Protein AF-A0A9P3B0F8-F1 (afdb_monomer_lite)

Radius of gyration: 17.4 Å; chains: 1; bounding box: 37×39×56 Å

pLDDT: mean 75.74, std 16.58, range [37.84, 89.25]

Secondary structure (DSSP, 8-state):
----TT---HHHHHHHHHHHHHHGGG--HHHHHHHHHHHTS-HHHHHHHHTTSS----HHHHHHHHHHHHHHS-S--------------

Structure (mmCIF, N/CA/C/O backbone):
data_AF-A0A9P3B0F8-F1
#
_entry.id   AF-A0A9P3B0F8-F1
#
loop_
_atom_site.group_PDB
_atom_site.id
_atom_site.type_symbol
_atom_site.label_atom_id
_atom_site.label_alt_id
_atom_site.label_comp_id
_atom_site.label_asym_id
_atom_site.label_entity_id
_atom_site.label_seq_id
_atom_site.pdbx_PDB_ins_code
_atom_site.Cartn_x
_atom_site.Cartn_y
_atom_site.Ca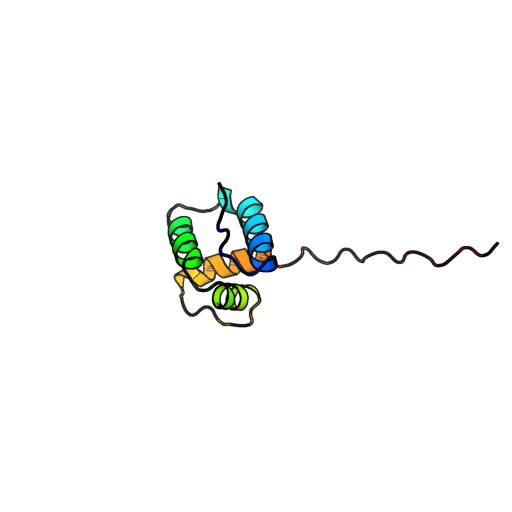rtn_z
_atom_site.occupancy
_atom_site.B_iso_or_equiv
_atom_site.auth_seq_id
_atom_site.auth_comp_id
_atom_site.auth_asym_id
_atom_site.auth_atom_id
_atom_site.pdbx_PDB_model_num
ATOM 1 N N . MET A 1 1 ? -6.625 -16.432 11.157 1.00 37.84 1 MET A N 1
ATOM 2 C CA . MET A 1 1 ? -6.717 -15.671 9.896 1.00 37.84 1 MET A CA 1
ATOM 3 C C . MET A 1 1 ? -5.807 -14.439 10.032 1.00 37.84 1 MET A C 1
ATOM 5 O O . MET A 1 1 ? -6.310 -13.361 10.255 1.00 37.84 1 MET A O 1
ATOM 9 N N . ARG A 1 2 ? -4.482 -14.505 10.218 1.00 41.72 2 ARG A N 1
ATOM 10 C CA . ARG A 1 2 ? -3.381 -15.089 9.422 1.00 41.72 2 ARG A CA 1
ATOM 11 C C . ARG A 1 2 ? -3.274 -14.520 8.001 1.00 41.72 2 ARG A C 1
ATOM 13 O O . ARG A 1 2 ? -2.998 -15.261 7.064 1.00 41.72 2 ARG A O 1
ATOM 20 N N . TRP A 1 3 ? -3.555 -13.227 7.857 1.00 54.44 3 TRP A N 1
ATOM 21 C CA . TRP A 1 3 ? -3.280 -12.488 6.630 1.00 54.44 3 TRP A CA 1
ATOM 22 C C . TRP A 1 3 ? -1.782 -12.619 6.305 1.00 54.44 3 TRP A C 1
ATOM 24 O O . TRP A 1 3 ? -0.929 -12.248 7.100 1.00 54.44 3 TRP A O 1
ATOM 34 N N . GLN A 1 4 ? -1.514 -13.328 5.204 1.00 49.31 4 GLN A N 1
ATOM 35 C CA . GLN A 1 4 ? -0.253 -13.438 4.467 1.00 49.31 4 GLN A CA 1
ATOM 36 C C . GLN A 1 4 ? 1.037 -13.489 5.319 1.00 49.31 4 GLN A C 1
ATOM 38 O O . GLN A 1 4 ? 1.863 -12.590 5.251 1.00 49.31 4 GLN A O 1
ATOM 43 N N . CYS A 1 5 ? 1.324 -14.614 5.994 1.00 43.91 5 CYS A N 1
ATOM 44 C CA . CYS A 1 5 ? 2.670 -14.929 6.530 1.00 43.91 5 CYS A CA 1
ATOM 45 C C . CYS A 1 5 ? 3.780 -15.048 5.445 1.00 43.91 5 CYS A C 1
ATOM 47 O O . CYS A 1 5 ? 4.763 -15.759 5.648 1.00 43.91 5 CYS A O 1
ATOM 49 N N . ARG A 1 6 ? 3.593 -14.445 4.267 1.00 52.88 6 ARG A N 1
ATOM 50 C CA . ARG A 1 6 ? 4.515 -14.455 3.129 1.00 52.88 6 ARG A CA 1
ATOM 51 C C . ARG A 1 6 ? 5.008 -13.069 2.728 1.00 52.88 6 ARG A C 1
ATOM 53 O O . ARG A 1 6 ? 5.904 -13.016 1.896 1.00 52.88 6 ARG A O 1
ATOM 60 N N . ARG A 1 7 ? 4.476 -11.992 3.314 1.00 59.66 7 ARG A N 1
ATOM 61 C CA . ARG A 1 7 ? 5.027 -10.660 3.095 1.00 59.66 7 ARG A CA 1
ATOM 62 C C . ARG A 1 7 ? 6.311 -10.506 3.881 1.00 59.66 7 ARG A C 1
ATOM 64 O O . ARG A 1 7 ? 6.336 -10.633 5.098 1.00 59.66 7 ARG A O 1
ATOM 71 N N . ALA A 1 8 ? 7.406 -10.335 3.150 1.00 64.19 8 ALA A N 1
ATOM 72 C CA . ALA A 1 8 ? 8.745 -10.244 3.723 1.00 64.19 8 ALA A CA 1
ATOM 73 C C . ALA A 1 8 ? 9.046 -8.861 4.339 1.00 64.19 8 ALA A C 1
ATOM 75 O O . ALA A 1 8 ? 10.077 -8.705 4.990 1.00 64.19 8 ALA A O 1
ATOM 76 N N . LEU A 1 9 ? 8.168 -7.870 4.132 1.00 76.44 9 LEU A N 1
ATOM 77 C CA . LEU A 1 9 ? 8.361 -6.465 4.499 1.00 76.44 9 LEU A CA 1
ATOM 78 C C . LEU A 1 9 ? 7.304 -6.006 5.507 1.00 76.44 9 LEU A C 1
ATOM 80 O O . LEU A 1 9 ? 6.134 -5.846 5.161 1.00 76.44 9 LEU A O 1
ATOM 84 N N . LEU A 1 10 ? 7.754 -5.724 6.731 1.00 80.81 10 LEU A N 1
ATOM 85 C CA . LEU A 1 10 ? 6.914 -5.216 7.817 1.00 80.81 10 LEU A CA 1
ATOM 86 C C . LEU A 1 10 ? 6.310 -3.847 7.473 1.00 80.81 10 LEU A C 1
ATOM 88 O O . LEU A 1 10 ? 5.167 -3.561 7.815 1.00 80.81 10 LEU A O 1
ATOM 92 N N . GLU A 1 11 ? 7.070 -3.002 6.781 1.00 82.25 11 GLU A N 1
ATOM 93 C CA . GLU A 1 11 ? 6.648 -1.669 6.361 1.00 82.25 11 GLU A CA 1
ATOM 94 C C . GLU A 1 11 ? 5.447 -1.734 5.417 1.00 82.25 11 GLU A C 1
ATOM 96 O O . GLU A 1 11 ? 4.501 -0.958 5.554 1.00 82.25 11 GLU A O 1
ATOM 101 N N . LEU A 1 12 ? 5.457 -2.697 4.493 1.00 82.81 12 LEU A N 1
ATOM 102 C CA . LEU A 1 12 ? 4.348 -2.922 3.578 1.00 82.81 12 LEU A CA 1
ATOM 103 C C . LEU A 1 12 ? 3.097 -3.352 4.352 1.00 82.81 12 LEU A C 1
ATOM 105 O O . LEU A 1 12 ? 2.027 -2.784 4.132 1.00 82.81 12 LEU A O 1
ATOM 109 N N . ASP A 1 13 ? 3.238 -4.299 5.282 1.00 83.75 13 ASP A N 1
ATOM 110 C CA . ASP A 1 13 ? 2.130 -4.774 6.116 1.00 83.75 13 ASP A CA 1
ATOM 111 C C . ASP A 1 13 ? 1.498 -3.643 6.944 1.00 83.75 13 ASP A C 1
ATOM 113 O O . ASP A 1 13 ? 0.274 -3.506 6.948 1.00 83.75 13 ASP A O 1
ATOM 117 N N . LEU A 1 14 ? 2.308 -2.773 7.558 1.00 83.94 14 LEU A N 1
ATOM 118 C CA . LEU A 1 14 ? 1.819 -1.621 8.327 1.00 83.94 14 LEU A CA 1
ATOM 119 C C . LEU A 1 14 ? 1.032 -0.624 7.464 1.00 83.94 14 LEU A C 1
ATOM 121 O O . LEU A 1 14 ? -0.006 -0.115 7.889 1.00 83.94 14 LEU A O 1
ATOM 125 N N . VAL A 1 15 ? 1.509 -0.329 6.251 1.00 85.31 15 VAL A N 1
ATOM 126 C CA . VAL A 1 15 ? 0.800 0.574 5.328 1.00 85.31 15 VAL A CA 1
ATOM 127 C C . VAL A 1 15 ? -0.544 -0.017 4.918 1.00 85.31 15 VAL A C 1
ATOM 129 O O . VAL A 1 15 ? -1.545 0.696 4.869 1.00 85.31 15 VAL A O 1
ATOM 132 N N . LEU A 1 16 ? -0.589 -1.321 4.654 1.00 85.19 16 LEU A N 1
ATOM 133 C CA . LEU A 1 16 ? -1.814 -2.005 4.254 1.00 85.19 16 LEU A CA 1
ATOM 134 C C . LEU A 1 16 ? -2.826 -2.097 5.384 1.00 85.19 16 LEU A C 1
ATOM 136 O O . LEU A 1 16 ? -4.010 -1.913 5.130 1.00 85.19 16 LEU A O 1
ATOM 140 N N . GLU A 1 17 ? -2.375 -2.356 6.609 1.00 84.75 17 GLU A N 1
ATOM 141 C CA . GLU A 1 17 ? -3.231 -2.346 7.793 1.00 84.75 17 GLU A CA 1
ATOM 142 C C . GLU A 1 17 ? -3.886 -0.968 7.963 1.00 84.75 17 GLU A C 1
ATOM 144 O O . GLU A 1 17 ? -5.112 -0.869 7.999 1.00 84.75 17 GLU A O 1
ATOM 149 N N . ARG A 1 18 ? -3.096 0.115 7.908 1.00 85.56 18 ARG A N 1
ATOM 150 C CA . ARG A 1 18 ? -3.613 1.497 7.969 1.00 85.56 18 ARG A CA 1
ATOM 151 C C . ARG A 1 18 ? -4.550 1.822 6.808 1.00 85.56 18 ARG A C 1
ATOM 153 O O . ARG A 1 18 ? -5.547 2.520 6.992 1.00 85.56 18 ARG A O 1
ATOM 160 N N . PHE A 1 19 ? -4.226 1.346 5.608 1.00 86.81 19 PHE A N 1
ATOM 161 C CA . PHE A 1 19 ? -5.069 1.517 4.431 1.00 86.81 19 PHE A CA 1
ATOM 162 C C . PHE A 1 19 ? -6.415 0.815 4.612 1.00 86.81 19 PHE A C 1
ATOM 164 O O . PHE A 1 19 ? -7.450 1.429 4.362 1.00 86.81 19 PHE A O 1
ATOM 171 N N . LEU A 1 20 ? -6.421 -0.432 5.085 1.00 85.25 20 LEU A N 1
ATOM 172 C CA . LEU A 1 20 ? -7.653 -1.159 5.353 1.00 85.25 20 LEU A CA 1
ATOM 173 C C . LEU A 1 20 ? -8.504 -0.438 6.396 1.00 85.25 20 LEU A C 1
ATOM 175 O O . LEU A 1 20 ? -9.671 -0.175 6.145 1.00 85.25 20 LEU A O 1
ATOM 179 N N . GLU A 1 21 ? -7.932 -0.045 7.530 1.00 85.44 21 GLU A N 1
ATOM 180 C CA . GLU A 1 21 ? -8.698 0.631 8.583 1.00 85.44 21 GLU A CA 1
ATOM 181 C C . GLU A 1 21 ? -9.381 1.923 8.105 1.00 85.44 21 GLU A C 1
ATOM 183 O O . GLU A 1 21 ? -10.442 2.290 8.605 1.00 85.44 21 GLU A O 1
ATOM 188 N N . ARG A 1 22 ? -8.785 2.627 7.135 1.00 85.06 22 ARG A N 1
ATOM 189 C CA . ARG A 1 22 ? -9.273 3.931 6.656 1.00 85.06 22 ARG A CA 1
ATOM 190 C C . ARG A 1 22 ? -10.138 3.847 5.404 1.00 85.06 22 ARG A C 1
ATOM 192 O O . ARG A 1 22 ? -11.035 4.672 5.218 1.00 85.06 22 ARG A O 1
ATOM 199 N N . HIS A 1 23 ? -9.830 2.905 4.520 1.00 83.62 23 HIS A N 1
ATOM 200 C CA . HIS A 1 23 ? -10.397 2.843 3.177 1.00 83.62 23 HIS A CA 1
ATOM 201 C C . HIS A 1 23 ? -11.183 1.564 2.910 1.00 83.62 23 HIS A C 1
ATOM 203 O O . HIS A 1 23 ? -11.958 1.578 1.962 1.00 83.62 23 HIS A O 1
ATOM 209 N N . PHE A 1 24 ? -11.065 0.503 3.718 1.00 81.81 24 PHE A N 1
ATOM 210 C CA . PHE A 1 24 ? -11.769 -0.762 3.465 1.00 81.81 24 PHE A CA 1
ATOM 211 C C . PHE A 1 24 ? -13.287 -0.579 3.372 1.00 81.81 24 PHE A C 1
ATOM 213 O O . PHE A 1 24 ? -13.887 -1.048 2.413 1.00 81.81 24 PHE A O 1
ATOM 220 N N . ASP A 1 25 ? -13.889 0.204 4.273 1.00 82.94 25 ASP A N 1
ATOM 221 C CA . ASP A 1 25 ? -15.330 0.516 4.241 1.00 82.94 25 ASP A CA 1
ATOM 222 C C . ASP A 1 25 ? -15.754 1.388 3.044 1.00 82.94 25 ASP A C 1
ATOM 224 O O . ASP A 1 25 ? -16.943 1.573 2.786 1.00 82.94 25 ASP A O 1
ATOM 228 N N . ARG A 1 26 ? -14.788 1.974 2.328 1.00 82.62 26 ARG A N 1
ATOM 229 C CA . ARG A 1 26 ? -15.005 2.846 1.165 1.00 82.62 26 ARG A CA 1
ATOM 230 C C . ARG A 1 26 ? -14.689 2.158 -0.161 1.00 82.62 26 ARG A C 1
ATOM 232 O O . ARG A 1 26 ? -14.906 2.778 -1.200 1.00 82.62 26 ARG A O 1
ATOM 239 N N . LEU A 1 27 ? -14.146 0.939 -0.133 1.00 83.81 27 LEU A N 1
ATOM 240 C CA . LEU A 1 27 ? -13.820 0.196 -1.343 1.00 83.81 27 LEU A CA 1
ATOM 241 C C . LEU A 1 27 ? -15.083 -0.417 -1.941 1.00 83.81 27 LEU A C 1
ATOM 243 O O . LEU A 1 27 ? -15.843 -1.101 -1.262 1.00 83.81 27 LEU A O 1
ATOM 247 N N . ASP A 1 28 ? -15.265 -0.195 -3.237 1.00 87.50 28 ASP A N 1
ATOM 248 C CA . ASP A 1 28 ? -16.270 -0.893 -4.033 1.00 87.50 28 ASP A CA 1
ATOM 249 C C . ASP A 1 28 ? -15.773 -2.293 -4.440 1.00 87.50 28 ASP A C 1
ATOM 251 O O . ASP A 1 28 ? -14.561 -2.539 -4.502 1.00 87.50 28 ASP A O 1
ATOM 255 N N . ASP A 1 29 ? -16.688 -3.198 -4.794 1.00 87.69 29 ASP A N 1
ATOM 256 C CA . ASP A 1 29 ? -16.364 -4.561 -5.245 1.00 87.69 29 ASP A CA 1
ATOM 257 C C . ASP A 1 29 ? -15.337 -4.564 -6.389 1.00 87.69 29 ASP A C 1
ATOM 259 O O . ASP A 1 29 ? -14.415 -5.383 -6.424 1.00 87.69 29 ASP A O 1
ATOM 263 N N . SER A 1 30 ? -15.433 -3.590 -7.299 1.00 87.19 30 SER A N 1
ATOM 264 C CA . SER A 1 30 ? -14.479 -3.442 -8.404 1.00 87.19 30 SER A CA 1
ATOM 265 C C . SER A 1 30 ? -13.063 -3.129 -7.907 1.00 87.19 30 SER A C 1
ATOM 267 O O . SER A 1 30 ? -12.080 -3.625 -8.457 1.00 87.19 30 SER A O 1
ATOM 269 N N . GLN A 1 31 ? -12.939 -2.322 -6.851 1.00 85.94 31 GLN A N 1
ATOM 270 C CA . GLN A 1 31 ? -11.646 -1.972 -6.265 1.00 85.94 31 GLN A CA 1
ATOM 271 C C . GLN A 1 31 ? -11.081 -3.123 -5.433 1.00 85.94 31 GLN A C 1
ATOM 273 O O . GLN A 1 31 ? -9.869 -3.321 -5.442 1.00 85.94 31 GLN A O 1
ATOM 278 N N . LEU A 1 32 ? -11.931 -3.917 -4.776 1.00 86.81 32 LEU A N 1
ATOM 279 C CA . LEU A 1 32 ? -11.504 -5.129 -4.072 1.00 86.81 32 LEU A CA 1
ATOM 280 C C . LEU A 1 32 ? -10.860 -6.142 -5.025 1.00 86.81 32 LEU A C 1
ATOM 282 O O . LEU A 1 32 ? -9.800 -6.680 -4.710 1.00 86.81 32 LEU A O 1
ATOM 286 N N . VAL A 1 33 ? -11.426 -6.340 -6.221 1.00 89.25 33 VAL A N 1
ATOM 287 C CA . VAL A 1 33 ? -10.823 -7.212 -7.248 1.00 89.25 33 VAL A CA 1
ATOM 288 C C . VAL A 1 33 ? -9.440 -6.704 -7.658 1.00 89.25 33 VAL A C 1
ATOM 290 O O . VAL A 1 33 ? -8.475 -7.469 -7.702 1.00 89.25 33 VAL A O 1
ATOM 293 N N . VAL A 1 34 ? -9.320 -5.399 -7.910 1.00 88.69 34 VAL A N 1
ATOM 294 C CA . VAL A 1 34 ? -8.039 -4.775 -8.268 1.00 88.69 34 VAL A CA 1
ATOM 295 C C . VAL A 1 34 ? -7.031 -4.880 -7.120 1.00 88.69 34 VAL A C 1
ATOM 297 O O . VAL A 1 34 ? -5.850 -5.134 -7.361 1.00 88.69 34 VAL A O 1
ATOM 300 N N . PHE A 1 35 ? -7.485 -4.731 -5.876 1.00 86.94 35 PHE A N 1
ATOM 301 C CA . PHE A 1 35 ? -6.658 -4.892 -4.688 1.00 86.94 35 PHE A CA 1
ATOM 302 C C . PHE A 1 35 ? -6.154 -6.329 -4.558 1.00 86.94 35 PHE A C 1
ATOM 304 O O . PHE A 1 35 ? -4.961 -6.531 -4.362 1.00 86.94 35 PHE A O 1
ATOM 311 N N . GLU A 1 36 ? -7.003 -7.338 -4.754 1.00 86.81 36 GLU A N 1
ATOM 312 C CA . GLU A 1 36 ? -6.553 -8.731 -4.761 1.00 86.81 36 GLU A CA 1
ATOM 313 C C . GLU A 1 36 ? -5.528 -9.023 -5.863 1.00 86.81 36 GLU A C 1
ATOM 315 O O . GLU A 1 36 ? -4.585 -9.780 -5.638 1.00 86.81 36 GLU A O 1
ATOM 320 N N . GLU A 1 37 ? -5.694 -8.459 -7.063 1.00 87.38 37 GLU A N 1
ATOM 321 C CA . GLU A 1 37 ? -4.689 -8.572 -8.126 1.00 87.38 37 GLU A CA 1
ATOM 322 C C . GLU A 1 37 ? -3.358 -7.935 -7.722 1.00 87.38 37 GLU A C 1
ATOM 324 O O . GLU A 1 37 ? -2.304 -8.531 -7.942 1.00 87.38 37 GLU A O 1
ATOM 329 N N . LEU A 1 38 ? -3.410 -6.760 -7.096 1.00 85.75 38 LEU A N 1
ATOM 330 C CA . LEU A 1 38 ? -2.239 -6.063 -6.574 1.00 85.75 38 LEU A CA 1
ATOM 331 C C . LEU A 1 38 ? -1.556 -6.878 -5.462 1.00 85.75 38 LEU A C 1
ATOM 333 O O . LEU A 1 38 ? -0.337 -6.969 -5.412 1.00 85.75 38 LEU A O 1
ATOM 337 N N . LEU A 1 39 ? -2.324 -7.544 -4.595 1.00 83.69 39 LEU A N 1
ATOM 338 C CA . LEU A 1 39 ? -1.785 -8.436 -3.564 1.00 83.69 39 LEU A CA 1
ATOM 339 C C . LEU A 1 39 ? -1.101 -9.688 -4.134 1.00 83.69 39 LEU A C 1
ATOM 341 O O . LEU A 1 39 ? -0.333 -10.330 -3.420 1.00 83.69 39 LEU A O 1
ATOM 345 N N . ARG A 1 40 ? -1.382 -10.055 -5.391 1.00 84.75 40 ARG A N 1
ATOM 346 C CA . ARG A 1 40 ? -0.722 -11.171 -6.087 1.00 84.75 40 ARG A CA 1
ATOM 347 C C . ARG A 1 40 ? 0.601 -10.762 -6.749 1.00 84.75 40 ARG A C 1
ATOM 349 O O . ARG A 1 40 ? 1.317 -11.655 -7.200 1.00 84.75 40 ARG A O 1
ATOM 356 N N . SER A 1 41 ? 0.921 -9.465 -6.835 1.00 82.88 41 SER A N 1
ATOM 357 C CA . SER A 1 41 ? 2.213 -8.998 -7.354 1.00 82.88 41 SER A CA 1
ATOM 358 C C . SER A 1 41 ? 3.339 -9.194 -6.337 1.00 82.88 41 SER A C 1
ATOM 360 O O . SER A 1 41 ? 3.084 -9.380 -5.150 1.00 82.88 41 SER A O 1
ATOM 362 N N . ASP A 1 42 ? 4.587 -9.115 -6.799 1.00 85.94 42 ASP A N 1
ATOM 363 C CA . ASP A 1 42 ? 5.760 -9.218 -5.931 1.00 85.94 42 ASP A CA 1
ATOM 364 C C . ASP A 1 42 ? 5.786 -8.093 -4.880 1.00 85.94 42 ASP A C 1
ATOM 366 O O . ASP A 1 42 ? 5.492 -6.933 -5.187 1.00 85.94 42 ASP A O 1
ATOM 370 N N . ASP A 1 43 ? 6.132 -8.434 -3.638 1.00 84.81 43 ASP A N 1
ATOM 371 C CA . ASP A 1 43 ? 6.114 -7.496 -2.513 1.00 84.81 43 ASP A CA 1
ATOM 372 C C . ASP A 1 43 ? 7.130 -6.359 -2.685 1.00 84.81 43 ASP A C 1
ATOM 374 O O . ASP A 1 43 ? 6.847 -5.222 -2.300 1.00 84.81 43 ASP A O 1
ATOM 378 N N . TYR A 1 44 ? 8.287 -6.629 -3.303 1.00 83.44 44 TYR A N 1
ATOM 379 C CA . TYR A 1 44 ? 9.301 -5.605 -3.566 1.00 83.44 44 TYR A CA 1
ATOM 380 C C . TYR A 1 44 ? 8.834 -4.614 -4.628 1.00 83.44 44 TYR A C 1
ATOM 382 O O . TYR A 1 44 ? 9.030 -3.407 -4.476 1.00 83.44 44 TYR A O 1
ATOM 390 N N . ASP A 1 45 ? 8.186 -5.109 -5.683 1.00 86.31 45 ASP A N 1
ATOM 391 C CA . ASP A 1 45 ? 7.608 -4.259 -6.722 1.00 86.31 45 ASP A CA 1
ATOM 392 C C . ASP A 1 45 ? 6.443 -3.433 -6.178 1.00 86.31 45 ASP A C 1
ATOM 394 O O . ASP A 1 45 ? 6.344 -2.239 -6.469 1.00 86.31 45 ASP A O 1
ATOM 398 N N . LEU A 1 46 ? 5.588 -4.043 -5.354 1.00 86.44 46 LEU A N 1
ATOM 399 C CA . LEU A 1 46 ? 4.494 -3.343 -4.697 1.00 86.44 46 LEU A CA 1
ATOM 400 C C . LEU A 1 46 ? 5.019 -2.231 -3.789 1.00 86.44 46 LEU A C 1
ATOM 402 O O . LEU A 1 46 ? 4.576 -1.089 -3.903 1.00 86.44 46 LEU A O 1
ATOM 406 N N . TRP A 1 47 ? 5.999 -2.540 -2.938 1.00 87.25 47 TRP A N 1
ATOM 407 C CA . TRP A 1 47 ? 6.636 -1.549 -2.079 1.00 87.25 47 TRP A CA 1
ATOM 408 C C . TRP A 1 47 ? 7.287 -0.426 -2.892 1.00 87.25 47 TRP A C 1
ATOM 410 O O . TRP A 1 47 ? 7.106 0.742 -2.559 1.00 87.25 47 TRP A O 1
ATO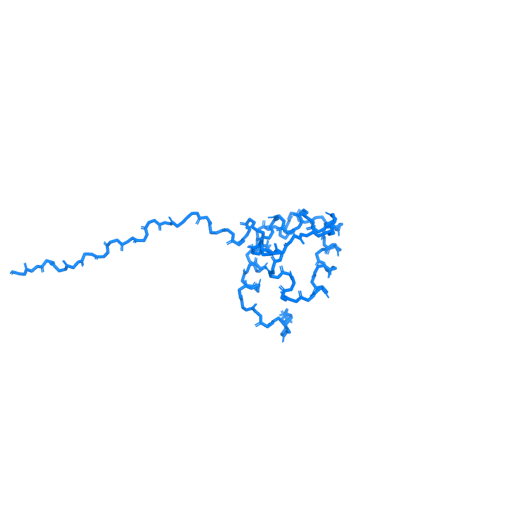M 420 N N . ALA A 1 48 ? 7.976 -0.748 -3.992 1.00 88.75 48 ALA A N 1
ATOM 421 C CA . ALA A 1 48 ? 8.574 0.248 -4.877 1.00 88.75 48 ALA A CA 1
ATOM 422 C C . ALA A 1 48 ? 7.523 1.160 -5.538 1.00 88.75 48 ALA A C 1
ATOM 424 O O . ALA A 1 48 ? 7.762 2.352 -5.727 1.00 88.75 48 ALA A O 1
ATOM 425 N N . MET A 1 49 ? 6.342 0.632 -5.871 1.00 89.25 49 MET A N 1
ATOM 426 C CA . MET A 1 49 ? 5.228 1.448 -6.361 1.00 89.25 49 MET A CA 1
ATOM 427 C C . MET A 1 49 ? 4.657 2.346 -5.260 1.00 89.25 49 MET A C 1
ATOM 429 O O . MET A 1 49 ? 4.409 3.528 -5.509 1.00 89.25 49 MET A O 1
ATOM 433 N N . VAL A 1 50 ? 4.482 1.826 -4.044 1.00 87.38 50 VAL A N 1
ATOM 434 C CA . VAL A 1 50 ? 3.955 2.593 -2.905 1.00 87.38 50 VAL A CA 1
ATOM 435 C C . VAL A 1 50 ? 4.932 3.694 -2.493 1.00 87.38 50 VAL A C 1
ATOM 437 O O . VAL A 1 50 ? 4.545 4.852 -2.482 1.00 87.38 50 VAL A O 1
ATOM 440 N N . ASN A 1 51 ? 6.213 3.392 -2.281 1.00 86.50 51 ASN A N 1
ATOM 441 C CA . ASN A 1 51 ? 7.217 4.381 -1.868 1.00 86.50 51 ASN A CA 1
ATOM 442 C C . ASN A 1 51 ? 7.648 5.356 -2.991 1.00 86.50 51 ASN A C 1
ATOM 444 O O . ASN A 1 51 ? 8.459 6.250 -2.763 1.00 86.50 51 ASN A O 1
ATOM 448 N N . GLY A 1 52 ? 7.143 5.174 -4.218 1.00 86.38 52 GLY A N 1
ATOM 449 C CA . GLY A 1 52 ? 7.439 6.035 -5.367 1.00 86.38 52 GLY A CA 1
ATOM 450 C C . GLY A 1 52 ? 8.748 5.733 -6.103 1.00 86.38 52 GLY A C 1
ATOM 451 O O . GLY A 1 52 ? 9.070 6.434 -7.060 1.00 86.38 52 GLY A O 1
ATOM 452 N N . SER A 1 53 ? 9.479 4.685 -5.722 1.00 87.00 53 SER A N 1
ATOM 453 C CA . SER A 1 53 ? 10.707 4.238 -6.400 1.00 87.00 53 SER A CA 1
ATOM 454 C C . SER A 1 53 ? 10.450 3.646 -7.787 1.00 87.00 53 SER A C 1
ATOM 456 O O . SER A 1 53 ? 11.342 3.664 -8.633 1.00 87.00 53 SER A O 1
ATOM 458 N N . LYS A 1 54 ? 9.246 3.117 -8.037 1.00 88.25 54 LYS A N 1
ATOM 459 C CA . LYS A 1 54 ? 8.836 2.543 -9.324 1.00 88.25 54 LYS A CA 1
ATOM 460 C C . LYS A 1 54 ? 7.516 3.165 -9.797 1.00 88.25 54 LYS A C 1
ATOM 462 O O . LYS A 1 54 ? 6.585 3.307 -8.998 1.00 88.25 54 LYS A O 1
ATOM 467 N N . PRO A 1 55 ? 7.390 3.530 -11.085 1.00 85.19 55 PRO A N 1
ATOM 468 C CA . PRO A 1 55 ? 6.113 3.957 -11.641 1.00 85.19 55 PRO A CA 1
ATOM 469 C C . PRO A 1 55 ? 5.140 2.777 -11.752 1.00 85.19 55 PRO A C 1
ATOM 471 O O . PRO A 1 55 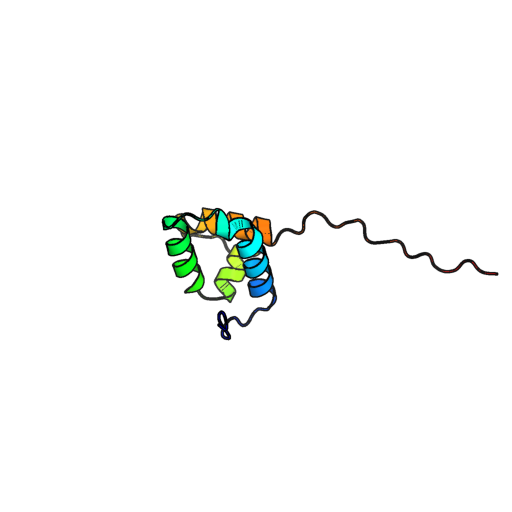? 5.530 1.651 -12.055 1.00 85.19 55 PRO A O 1
ATOM 474 N N . CYS A 1 56 ? 3.855 3.047 -11.526 1.00 87.75 56 CYS A N 1
ATOM 475 C CA . CYS A 1 56 ? 2.798 2.065 -11.724 1.00 87.75 56 CYS A CA 1
ATOM 476 C C . CYS A 1 56 ? 2.336 2.092 -13.189 1.00 87.75 56 CYS A C 1
ATOM 478 O O . CYS A 1 56 ? 1.633 3.011 -13.610 1.00 87.75 56 CYS A O 1
ATOM 480 N N . GLU A 1 57 ? 2.744 1.091 -13.969 1.00 84.19 57 GLU A N 1
ATOM 481 C CA . GLU A 1 57 ? 2.405 0.987 -15.400 1.00 84.19 57 GLU A CA 1
ATOM 482 C C . GLU A 1 57 ? 0.955 0.542 -15.635 1.00 84.19 57 GLU A C 1
ATOM 484 O O . GLU A 1 57 ? 0.376 0.785 -16.692 1.00 84.19 57 GLU A O 1
ATOM 489 N N . VAL A 1 58 ? 0.344 -0.099 -14.639 1.00 85.88 58 VAL A N 1
ATOM 490 C CA . VAL A 1 58 ? -1.013 -0.630 -14.728 1.00 85.88 58 VAL A CA 1
ATOM 491 C C . VAL A 1 58 ? -2.015 0.453 -14.331 1.00 85.88 58 VAL A C 1
ATOM 493 O O . VAL A 1 58 ? -2.163 0.770 -13.155 1.00 85.88 58 VAL A O 1
ATOM 496 N N . GLU A 1 59 ? -2.755 0.987 -15.303 1.00 86.81 59 GLU A N 1
ATOM 497 C CA . GLU A 1 59 ? -3.690 2.106 -15.092 1.00 86.81 59 GLU A CA 1
ATOM 498 C C . GLU A 1 59 ? -4.726 1.828 -13.991 1.00 86.81 59 GLU A C 1
ATOM 500 O O . GLU A 1 59 ? -4.929 2.646 -13.097 1.00 86.81 59 GLU A O 1
ATOM 505 N N . ARG A 1 60 ? -5.290 0.612 -13.964 1.00 87.31 60 ARG A N 1
ATOM 506 C CA . ARG A 1 60 ? -6.238 0.198 -12.913 1.00 87.31 60 ARG A CA 1
ATOM 507 C C . ARG A 1 60 ? -5.636 0.204 -11.502 1.00 87.31 60 ARG A C 1
ATOM 509 O O . ARG A 1 60 ? -6.365 0.396 -10.536 1.00 87.31 60 ARG A O 1
ATOM 516 N N . TRP A 1 61 ? -4.322 0.017 -11.367 1.00 89.12 61 TRP A N 1
ATOM 517 C CA . TRP A 1 61 ? -3.633 0.033 -10.073 1.00 89.12 61 TRP A CA 1
ATOM 518 C C . TRP A 1 61 ? -3.289 1.446 -9.615 1.00 89.12 61 TRP A C 1
ATOM 520 O O . TRP A 1 61 ? -3.126 1.655 -8.418 1.00 89.12 61 TRP A O 1
ATOM 530 N N . GLN A 1 62 ? -3.201 2.423 -10.521 1.00 87.62 62 GLN A N 1
ATOM 531 C CA . GLN A 1 62 ? -2.780 3.785 -10.180 1.00 87.62 62 GLN A CA 1
ATOM 532 C C . GLN A 1 62 ? -3.680 4.424 -9.117 1.00 87.62 62 GLN A C 1
ATOM 534 O O . GLN A 1 62 ? -3.167 5.040 -8.184 1.00 87.62 62 GLN A O 1
ATOM 539 N N . GLY A 1 63 ? -4.999 4.214 -9.202 1.00 87.62 63 GLY A N 1
ATOM 540 C CA . GLY A 1 63 ? -5.938 4.709 -8.190 1.00 87.62 63 GLY A CA 1
ATOM 541 C C . GLY A 1 63 ? -5.690 4.102 -6.805 1.00 87.62 63 GLY A C 1
ATOM 542 O O . GLY A 1 63 ? -5.631 4.819 -5.812 1.00 87.62 63 GLY A O 1
ATOM 543 N N . LEU A 1 64 ? -5.472 2.786 -6.742 1.00 88.06 64 LEU A N 1
ATOM 544 C CA . LEU A 1 64 ? -5.227 2.055 -5.494 1.00 88.06 64 LEU A CA 1
ATOM 545 C C . LEU A 1 64 ? -3.848 2.361 -4.892 1.00 88.06 64 LEU A C 1
ATOM 547 O O . LEU A 1 64 ? -3.731 2.567 -3.688 1.00 88.06 64 LEU A O 1
ATOM 551 N N . VAL A 1 65 ? -2.813 2.457 -5.731 1.00 88.69 65 VAL A N 1
ATOM 552 C CA . VAL A 1 65 ? -1.460 2.870 -5.326 1.00 88.69 65 VAL A CA 1
ATOM 553 C C . VAL A 1 65 ? -1.464 4.305 -4.795 1.00 88.69 65 VAL A C 1
ATOM 555 O O . VAL A 1 65 ? -0.740 4.597 -3.847 1.00 88.69 65 VAL A O 1
ATOM 558 N N . GLY A 1 66 ? -2.298 5.189 -5.352 1.00 87.69 66 GLY A N 1
ATOM 559 C CA . GLY A 1 66 ? -2.521 6.533 -4.815 1.00 87.69 66 GLY A CA 1
ATOM 560 C C . GLY A 1 66 ? -3.048 6.506 -3.379 1.00 87.69 66 GLY A C 1
ATOM 561 O O . GLY A 1 66 ? -2.452 7.120 -2.500 1.00 87.69 66 GLY A O 1
ATOM 562 N N . LEU A 1 67 ? -4.087 5.711 -3.114 1.00 86.88 67 LEU A N 1
ATOM 563 C CA . LEU A 1 67 ? -4.634 5.565 -1.760 1.00 86.88 67 LEU A CA 1
ATOM 564 C C . LEU A 1 67 ? -3.635 4.923 -0.782 1.00 86.88 67 LEU A C 1
ATOM 566 O O . LEU A 1 67 ? -3.561 5.310 0.381 1.00 86.88 67 LEU A O 1
ATOM 570 N N . LEU A 1 68 ? -2.832 3.959 -1.244 1.00 87.50 68 LEU A N 1
ATOM 571 C CA . LEU A 1 68 ? -1.773 3.356 -0.427 1.00 87.50 68 LEU A CA 1
ATOM 572 C C . LEU A 1 68 ? -0.674 4.364 -0.074 1.00 87.50 68 LEU A C 1
ATOM 574 O O . LEU A 1 68 ? -0.180 4.355 1.049 1.00 87.50 68 LEU A O 1
ATOM 578 N N . ARG A 1 69 ? -0.319 5.260 -1.002 1.00 86.69 69 ARG A N 1
ATOM 579 C CA . ARG A 1 69 ? 0.610 6.372 -0.748 1.00 86.69 69 ARG A CA 1
ATOM 580 C C . ARG A 1 69 ? 0.061 7.356 0.275 1.00 86.69 69 ARG A C 1
ATOM 582 O O . ARG A 1 69 ? 0.809 7.813 1.127 1.00 86.69 69 ARG A O 1
ATOM 589 N N . GLU A 1 70 ? -1.233 7.655 0.221 1.00 85.12 70 GLU A N 1
ATOM 590 C CA . GLU A 1 70 ? -1.892 8.487 1.235 1.00 85.12 70 GLU A CA 1
ATOM 591 C C . GLU A 1 70 ? -1.889 7.826 2.623 1.00 85.12 70 GLU A C 1
ATOM 593 O O . GLU A 1 70 ? -1.784 8.515 3.635 1.00 85.12 70 GLU A O 1
ATOM 598 N N . ALA A 1 71 ? -1.984 6.494 2.683 1.00 83.12 71 ALA A N 1
ATOM 599 C CA . ALA A 1 71 ? -1.910 5.736 3.932 1.00 83.12 71 ALA A CA 1
ATOM 600 C C . ALA A 1 71 ? -0.473 5.584 4.474 1.00 83.12 71 ALA A C 1
ATOM 602 O O . ALA A 1 71 ? -0.283 5.493 5.692 1.00 83.12 71 ALA A O 1
ATOM 603 N N . GLU A 1 72 ? 0.528 5.547 3.587 1.00 81.44 72 GLU A N 1
ATOM 604 C CA . GLU A 1 72 ? 1.951 5.587 3.946 1.00 81.44 72 GLU A CA 1
ATOM 605 C C . GLU A 1 72 ? 2.336 6.958 4.483 1.00 81.44 72 GLU A C 1
ATOM 607 O O . GLU A 1 72 ? 2.920 7.027 5.569 1.00 81.44 72 GLU A O 1
ATOM 612 N N . ALA A 1 73 ? 1.935 8.017 3.771 1.00 67.56 73 ALA A N 1
ATOM 613 C CA . ALA A 1 73 ? 2.257 9.384 4.120 1.00 67.56 73 ALA A CA 1
ATOM 614 C C . ALA A 1 73 ? 1.905 9.618 5.595 1.00 67.56 73 ALA A C 1
ATOM 616 O O . ALA A 1 73 ? 0.734 9.521 5.990 1.00 67.56 73 ALA A O 1
ATOM 617 N N . PRO A 1 74 ? 2.897 9.905 6.452 1.00 56.12 74 PRO A N 1
ATOM 618 C CA . PRO A 1 74 ? 2.583 10.341 7.789 1.00 56.12 74 PRO A CA 1
ATOM 619 C C . PRO A 1 74 ? 1.808 11.646 7.626 1.00 56.12 74 PRO A C 1
ATOM 621 O O . PRO A 1 74 ? 2.308 12.607 7.037 1.00 56.12 74 PRO A O 1
ATOM 624 N N . GLU A 1 75 ? 0.578 11.687 8.149 1.00 50.06 75 GLU A N 1
ATOM 625 C CA . GLU A 1 75 ? 0.021 12.950 8.6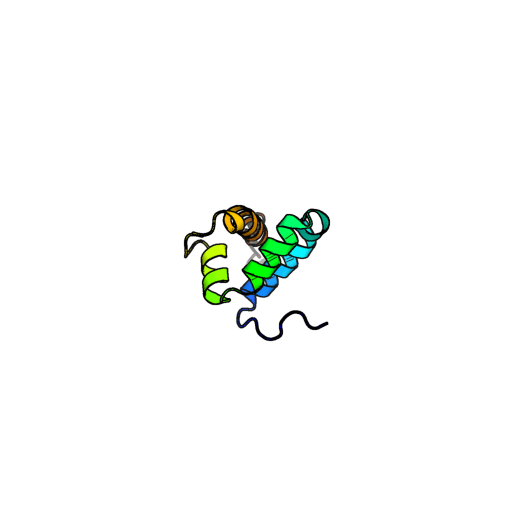22 1.00 50.06 75 GLU A CA 1
ATOM 626 C C . GLU A 1 75 ? 1.169 13.647 9.358 1.00 50.06 75 GLU A C 1
ATOM 628 O O . GLU A 1 75 ? 1.823 13.004 10.182 1.00 50.06 75 GLU A O 1
ATOM 633 N N . ALA A 1 76 ? 1.510 14.847 8.879 1.00 40.47 76 ALA A N 1
ATOM 634 C CA . ALA A 1 76 ? 2.772 15.547 9.088 1.00 40.47 76 ALA A CA 1
ATOM 635 C C . ALA A 1 76 ? 3.434 15.247 10.441 1.00 40.47 76 ALA A C 1
ATOM 637 O O . ALA A 1 76 ? 2.727 15.157 11.444 1.00 40.47 76 ALA A O 1
ATOM 638 N N . PRO A 1 77 ? 4.778 15.170 10.515 1.00 42.50 77 PRO A N 1
ATOM 639 C CA . PRO A 1 77 ? 5.435 15.025 11.802 1.00 42.50 77 PRO A CA 1
ATOM 640 C C . PRO A 1 77 ? 4.903 16.112 12.738 1.00 42.50 77 PRO A C 1
ATOM 642 O O . PRO A 1 77 ? 5.127 17.304 12.510 1.00 42.50 77 PRO A O 1
ATOM 645 N N . GLU A 1 78 ? 4.213 15.702 13.807 1.00 39.78 78 GLU A N 1
ATOM 646 C CA . GLU A 1 78 ? 4.217 16.503 15.017 1.00 39.78 78 GLU A CA 1
ATOM 647 C C . GLU A 1 78 ? 5.681 16.908 15.236 1.00 39.78 78 GLU A C 1
ATOM 649 O O . GLU A 1 78 ? 6.563 16.041 15.151 1.00 39.78 78 GLU A O 1
ATOM 654 N N . PRO A 1 79 ? 5.991 18.195 15.464 1.00 42.56 79 PRO A N 1
ATOM 655 C CA . PRO A 1 79 ? 7.339 18.588 15.821 1.00 42.56 79 PRO A CA 1
ATOM 656 C C . PRO A 1 79 ? 7.676 17.868 17.127 1.00 42.56 79 PRO A C 1
ATOM 658 O O . PRO A 1 79 ? 7.260 18.284 18.210 1.00 42.56 79 PRO A O 1
ATOM 661 N N . GLN A 1 80 ? 8.390 16.746 17.031 1.00 44.47 80 GLN A N 1
ATOM 662 C CA . GLN A 1 80 ? 8.839 15.995 18.187 1.00 44.47 80 GLN A CA 1
ATOM 663 C C . GLN A 1 80 ? 9.805 16.886 18.969 1.00 44.47 80 GLN A C 1
ATOM 665 O O . GLN A 1 80 ? 10.994 16.977 18.689 1.00 44.47 80 GLN A O 1
ATOM 670 N N . ARG A 1 81 ? 9.243 17.537 19.988 1.00 47.28 81 ARG A N 1
ATOM 671 C CA . ARG A 1 81 ? 9.688 17.358 21.363 1.00 47.28 81 ARG A CA 1
ATOM 672 C C . ARG A 1 81 ? 11.173 17.672 21.573 1.00 47.28 81 ARG A C 1
ATOM 674 O O . ARG A 1 81 ? 12.003 16.785 21.745 1.00 47.28 81 ARG A O 1
ATOM 681 N N . GLN A 1 82 ? 11.467 18.964 21.719 1.00 43.75 82 GLN A N 1
ATOM 682 C CA . GLN A 1 82 ? 12.607 19.419 22.514 1.00 43.75 82 GLN A CA 1
ATOM 683 C C . GLN A 1 82 ? 12.373 18.969 23.966 1.00 43.75 82 GLN A C 1
ATOM 685 O O . GLN A 1 82 ? 11.718 19.649 24.754 1.00 43.75 82 GLN A O 1
ATOM 690 N N . VAL A 1 83 ? 12.876 17.789 24.320 1.00 55.09 83 VAL A N 1
ATOM 691 C CA . VAL A 1 83 ? 13.080 17.427 25.723 1.00 55.09 83 VAL A CA 1
ATOM 692 C C . VAL A 1 83 ? 14.272 18.251 26.204 1.00 55.09 83 VAL A C 1
ATOM 694 O O . VAL A 1 83 ? 15.370 18.146 25.659 1.00 55.09 83 VAL A O 1
ATOM 697 N N . ALA A 1 84 ? 14.028 19.135 27.166 1.00 49.06 84 ALA A N 1
ATOM 698 C CA . ALA A 1 84 ? 15.033 19.995 27.775 1.00 49.06 84 ALA A CA 1
ATOM 699 C C . ALA A 1 84 ? 16.199 19.183 28.377 1.00 49.06 84 ALA A C 1
ATOM 701 O O . ALA A 1 84 ? 15.941 18.216 29.099 1.00 49.06 84 ALA A O 1
ATOM 702 N N . PRO A 1 85 ? 17.469 19.588 28.192 1.00 50.91 85 PRO A N 1
ATOM 703 C CA . PRO A 1 85 ? 18.511 19.213 29.128 1.00 50.91 85 PRO A CA 1
ATOM 704 C C . PRO A 1 85 ? 18.394 20.107 30.369 1.00 50.91 85 PRO A C 1
ATOM 706 O O . PRO A 1 85 ? 18.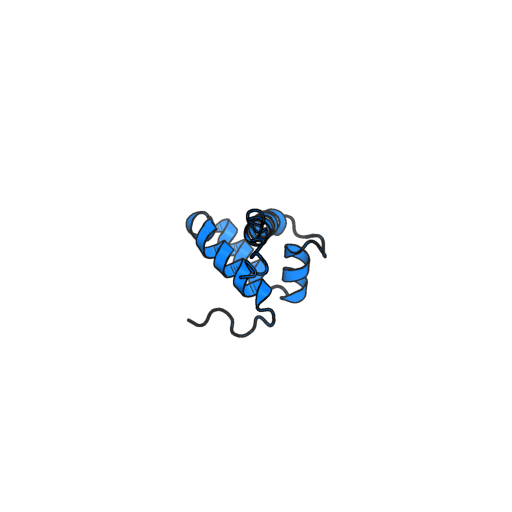563 21.318 30.291 1.00 50.91 85 PRO A O 1
ATOM 709 N N . GLY A 1 86 ? 18.063 19.477 31.495 1.00 50.19 86 GLY A N 1
ATOM 710 C CA . GLY A 1 86 ? 18.514 19.843 32.837 1.00 50.19 86 GLY A CA 1
ATOM 711 C C . GLY A 1 86 ? 18.429 21.313 33.245 1.00 50.19 86 GLY A C 1
ATOM 712 O O . GLY A 1 86 ? 19.353 22.089 33.024 1.00 50.19 86 GLY A O 1
ATOM 713 N N . VAL A 1 87 ? 17.391 21.634 34.019 1.00 60.44 87 VAL A N 1
ATOM 714 C CA . VAL A 1 87 ? 17.522 22.604 35.112 1.00 60.44 87 VAL A CA 1
ATOM 715 C C . VAL A 1 87 ? 18.680 22.129 35.990 1.00 60.44 87 VAL A C 1
ATOM 717 O O . VAL A 1 87 ? 18.579 21.108 36.667 1.00 60.44 87 VAL A O 1
ATOM 720 N N . 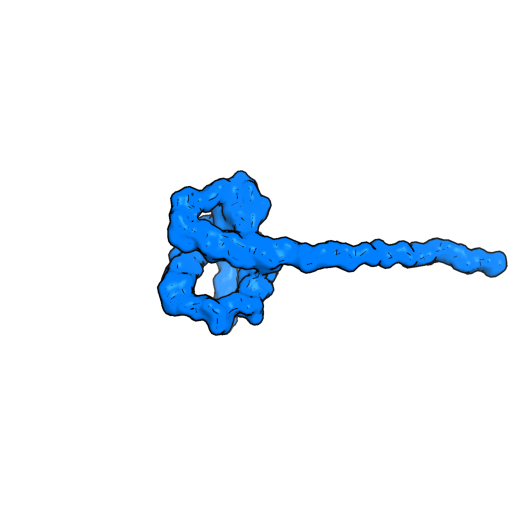GLN A 1 88 ? 19.804 22.830 35.908 1.00 61.03 88 GLN A N 1
ATOM 721 C CA . GLN A 1 88 ? 20.907 22.679 36.841 1.00 61.03 88 GLN A CA 1
ATOM 722 C C . GLN A 1 88 ? 20.498 23.378 38.144 1.00 61.03 88 GLN A C 1
ATOM 724 O O . GLN A 1 88 ? 20.014 24.511 38.104 1.00 61.03 88 GLN A O 1
ATOM 729 N N . CYS A 1 89 ? 20.605 22.652 39.259 1.00 51.56 89 CYS A N 1
ATOM 730 C CA . CYS A 1 89 ? 20.431 23.177 40.613 1.00 51.56 89 CYS A CA 1
ATOM 731 C C . CYS A 1 89 ? 21.392 24.330 40.918 1.00 51.56 89 CYS A C 1
ATOM 733 O O . CYS A 1 89 ? 22.523 24.310 40.376 1.00 51.56 89 CYS A O 1
#

Sequence (89 aa):
MRWQCRRALLELDLVLERFLERHFDRLDDSQLVVFEELLRSDDYDLWAMVNGSKPCEVERWQGLVGLLREAEAPEAPEPQRQVAPGVQC

Foldseek 3Di:
DCPDPPQPDPLLVQLVVLLCVVCVVVDDPLLVVVVVVLVPDDNVVSVCLLVVVDPDPDPSCPVVSVSSVVSSDPPDDPPDDPPDPDPDD